Protein AF-A0A965QZA4-F1 (afdb_monomer)

Secondary structure (DSSP, 8-state):
--SEEE-----GGG-TT--PPPHHHHHHHH-B-HHHHTTS-TT-EEE--S---BTTTB-HHHHTSTTB-HHHHHHHHHHHHHHHHHHHTT---

Nearest PDB structures (foldseek):
  3r7l-assembly2_D  TM=9.308E-01  e=9.687E-07  Bacillus subtilis
  6pnz-assembly1_C  TM=9.334E-01  e=8.973E-06  Staphylococcus aureus subsp. aureus COL
  7nov-assembly1_A  TM=8.532E-01  e=1.868E-04  Mycobacterium tuberculosis H37Rv
  7nnf-assembly2_E  TM=8.212E-01  e=2.137E-04  Mycobacterium tuberculosis H37Rv
  2p2g-assembly2_E  TM=8.463E-01  e=5.496E-04  Mycobacterium tuberculosis H37Rv

Mean predicted aligned error: 4.1 Å

Sequence (93 aa):
GCDVIIMLRLQNERMNGALLPSSHEYFKSFGLTADKLALAKPDAIVMHPGPINRGVEIDSTVADGAQSVILPQVTFGIAVRMAVMGIVAGNEA

Solvent-accessible surface area (backbone atoms only — not comparable to full-atom values): 5502 Å² total; per-residue (Å²): 97,52,62,67,45,78,50,65,63,81,61,73,94,75,50,83,90,58,91,67,66,53,56,62,57,39,18,72,75,69,27,44,39,67,77,61,52,69,58,31,37,97,82,27,37,35,38,47,88,63,77,82,53,69,62,30,44,31,31,62,69,48,64,74,26,95,45,35,43,35,68,58,52,59,58,51,49,52,58,54,49,51,51,53,50,36,50,76,73,68,45,87,132

pLDDT: mean 93.68, std 7.87, range [60.75, 98.69]

Foldseek 3Di:
DAQEAEWEDDPPVPDPPDPDDDLQVQCVVAADDPVNCVPYPPQHAYEYQDDDDDSRRYDPCNCPDPRYCHVVVVVVVVVVVVVVVCVVVPHDD

Radius of gyration: 16.55 Å; Cα contacts (8 Å, |Δi|>4): 112; chains: 1; bounding box: 35×38×43 Å

Structure (mmCIF, N/CA/C/O backbone):
data_AF-A0A965QZA4-F1
#
_entry.id   AF-A0A965QZA4-F1
#
loop_
_atom_site.group_PDB
_atom_site.id
_atom_site.type_symbol
_atom_site.label_atom_id
_atom_site.label_alt_id
_atom_site.label_comp_id
_atom_site.label_asym_id
_atom_site.label_entity_id
_atom_site.label_seq_id
_atom_site.pdbx_PDB_ins_code
_atom_site.Cartn_x
_atom_site.Cartn_y
_atom_site.Cartn_z
_atom_site.occupancy
_atom_site.B_iso_or_equiv
_atom_site.auth_seq_id
_atom_site.auth_comp_id
_atom_site.auth_asym_id
_atom_site.auth_atom_id
_atom_site.pdbx_PDB_model_num
ATOM 1 N N . GLY A 1 1 ? -17.261 -4.976 -0.982 1.00 90.38 1 GLY A N 1
ATOM 2 C CA . GLY A 1 1 ? -16.065 -4.182 -0.649 1.00 90.38 1 GLY A CA 1
ATOM 3 C C . GLY A 1 1 ? -15.185 -4.015 -1.873 1.00 90.38 1 GLY A C 1
ATOM 4 O O . GLY A 1 1 ? -15.525 -4.551 -2.924 1.00 90.38 1 GLY A O 1
ATOM 5 N N . CYS A 1 2 ? -14.085 -3.279 -1.736 1.00 97.38 2 CYS A N 1
ATOM 6 C CA . CYS A 1 2 ? -13.032 -3.174 -2.749 1.00 97.38 2 CYS A CA 1
ATOM 7 C C . CYS A 1 2 ? -12.201 -4.466 -2.855 1.00 97.38 2 CYS A C 1
ATOM 9 O O . CYS A 1 2 ? -12.188 -5.272 -1.926 1.00 97.38 2 CYS A O 1
ATOM 11 N N . ASP A 1 3 ? -11.518 -4.626 -3.990 1.00 98.62 3 ASP A N 1
ATOM 12 C CA . ASP A 1 3 ? -10.582 -5.724 -4.283 1.00 98.62 3 ASP A CA 1
ATOM 13 C C . ASP A 1 3 ? -9.128 -5.365 -3.937 1.00 98.62 3 ASP A C 1
ATOM 15 O O . ASP A 1 3 ? -8.319 -6.219 -3.592 1.00 98.62 3 ASP A O 1
ATOM 19 N N . VAL A 1 4 ? -8.780 -4.081 -4.033 1.00 98.50 4 VAL A N 1
ATOM 20 C CA . VAL A 1 4 ? -7.427 -3.581 -3.780 1.00 98.50 4 VAL A CA 1
ATOM 21 C C . VAL A 1 4 ? -7.525 -2.295 -2.977 1.00 98.50 4 VAL A C 1
ATOM 23 O O . VAL A 1 4 ? -8.301 -1.400 -3.319 1.00 98.50 4 VAL A O 1
ATOM 26 N N . ILE A 1 5 ? -6.717 -2.190 -1.927 1.00 98.50 5 ILE A N 1
ATOM 27 C CA . ILE A 1 5 ? -6.527 -0.960 -1.162 1.00 98.50 5 ILE A CA 1
ATOM 28 C C . ILE A 1 5 ? -5.085 -0.513 -1.352 1.00 98.50 5 ILE A C 1
ATOM 30 O O . ILE A 1 5 ? -4.160 -1.193 -0.915 1.00 98.50 5 ILE A O 1
ATOM 34 N N . ILE A 1 6 ? -4.890 0.641 -1.989 1.00 98.38 6 ILE A N 1
ATOM 35 C CA . ILE A 1 6 ? -3.570 1.254 -2.140 1.00 98.38 6 ILE A CA 1
ATOM 36 C C . ILE A 1 6 ? -3.470 2.409 -1.151 1.00 98.38 6 ILE A C 1
ATOM 38 O O . ILE A 1 6 ? -4.078 3.461 -1.345 1.00 98.38 6 ILE A O 1
ATOM 42 N N . MET A 1 7 ? -2.696 2.207 -0.092 1.00 98.00 7 MET A N 1
ATOM 43 C CA . MET A 1 7 ? -2.388 3.245 0.882 1.00 98.00 7 MET A CA 1
ATOM 44 C C . MET A 1 7 ? -1.213 4.091 0.389 1.00 98.00 7 MET A C 1
ATOM 46 O O . MET A 1 7 ? -0.327 3.595 -0.310 1.00 98.00 7 MET A O 1
ATOM 50 N N . LEU A 1 8 ? -1.201 5.373 0.753 1.00 97.00 8 LEU A N 1
ATOM 51 C CA . LEU A 1 8 ? -0.156 6.319 0.364 1.00 97.00 8 LEU A CA 1
ATOM 52 C C . LEU A 1 8 ? 0.471 6.965 1.594 1.00 97.00 8 LEU A C 1
ATOM 54 O O . LEU A 1 8 ? -0.207 7.229 2.587 1.00 97.00 8 LEU A O 1
ATOM 58 N N . ARG A 1 9 ? 1.761 7.286 1.472 1.00 95.88 9 ARG A N 1
ATOM 59 C CA . ARG A 1 9 ? 2.512 7.978 2.514 1.00 95.88 9 ARG A CA 1
ATOM 60 C C . ARG A 1 9 ? 2.017 9.410 2.657 1.00 95.88 9 ARG A C 1
ATOM 62 O O . ARG A 1 9 ? 2.049 10.166 1.682 1.00 95.88 9 ARG A O 1
ATOM 69 N N . LEU A 1 10 ? 1.678 9.816 3.877 1.00 92.25 10 LEU A N 1
ATOM 70 C CA . LEU A 1 10 ? 1.490 11.231 4.181 1.00 92.25 10 LEU A CA 1
ATOM 71 C C . LEU A 1 10 ? 2.854 11.946 4.170 1.00 92.25 10 LEU A C 1
ATOM 73 O O . LEU A 1 10 ? 3.741 11.636 4.967 1.00 92.25 10 LEU A O 1
ATOM 77 N N . GLN A 1 11 ? 3.037 12.881 3.234 1.00 91.25 11 GLN A N 1
ATOM 78 C CA . GLN A 1 11 ? 4.289 13.621 3.027 1.00 91.25 11 GLN A CA 1
ATOM 79 C C . GLN A 1 11 ? 4.220 15.004 3.684 1.00 91.25 11 GLN A C 1
ATOM 81 O O . GLN A 1 11 ? 4.104 16.020 2.996 1.00 91.25 11 GLN A O 1
ATOM 86 N N . ASN A 1 12 ? 4.292 15.042 5.019 1.00 86.00 12 ASN A N 1
ATOM 87 C CA . ASN A 1 12 ? 4.250 16.284 5.808 1.00 86.00 12 ASN A CA 1
ATOM 88 C C . ASN A 1 12 ? 5.269 17.321 5.314 1.00 86.00 12 ASN A C 1
ATOM 90 O O . ASN A 1 12 ? 4.980 18.513 5.266 1.00 86.00 12 ASN A O 1
ATOM 94 N N . GLU A 1 13 ? 6.436 16.855 4.871 1.00 88.00 13 GLU A N 1
ATOM 95 C CA . GLU A 1 13 ? 7.524 17.677 4.345 1.00 88.00 13 GLU A CA 1
ATOM 96 C C . GLU A 1 13 ? 7.176 18.447 3.057 1.00 88.00 13 GLU A C 1
ATOM 98 O O . GLU A 1 13 ? 7.939 19.318 2.644 1.00 88.00 13 GLU A O 1
ATOM 103 N N . ARG A 1 14 ? 6.047 18.143 2.402 1.00 87.50 14 ARG A N 1
ATOM 104 C CA . ARG A 1 14 ? 5.606 18.801 1.158 1.00 87.50 14 ARG A CA 1
ATOM 105 C C . ARG A 1 14 ? 4.360 19.668 1.320 1.00 87.50 14 ARG A C 1
ATOM 107 O O . ARG A 1 14 ? 3.923 20.278 0.349 1.00 87.50 14 ARG A O 1
A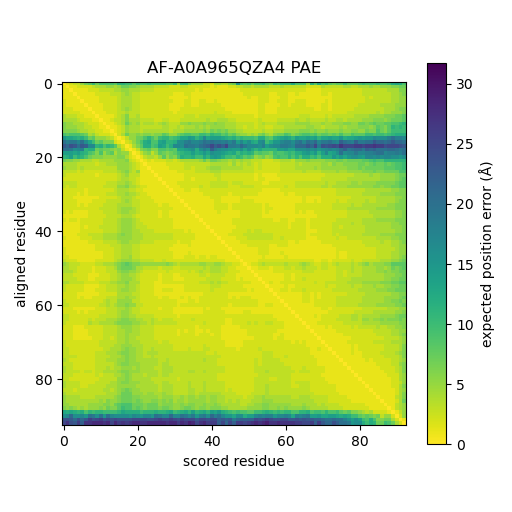TOM 114 N N . MET A 1 15 ? 3.778 19.729 2.514 1.00 82.56 15 MET A N 1
ATOM 115 C CA . MET A 1 15 ? 2.452 20.314 2.738 1.00 82.56 15 MET A CA 1
ATOM 116 C C . MET A 1 15 ? 2.521 21.660 3.471 1.00 82.56 15 MET A C 1
ATOM 118 O O . MET A 1 15 ? 1.900 21.859 4.512 1.00 82.56 15 MET A O 1
ATOM 122 N N . ASN A 1 16 ? 3.269 22.611 2.906 1.00 75.38 16 ASN A N 1
ATOM 123 C CA . ASN A 1 16 ? 3.354 23.968 3.451 1.00 75.38 16 ASN A CA 1
ATOM 124 C C . ASN A 1 16 ? 2.002 24.696 3.357 1.00 75.38 16 ASN A C 1
ATOM 126 O O . ASN A 1 16 ? 1.415 24.792 2.282 1.00 75.38 16 ASN A O 1
ATOM 130 N N . GLY A 1 17 ? 1.532 25.245 4.481 1.00 68.94 17 GLY A N 1
ATOM 131 C CA . GLY A 1 17 ? 0.308 26.054 4.548 1.00 68.94 17 GLY A CA 1
ATOM 132 C C . GLY A 1 17 ? -1.001 25.264 4.658 1.00 68.94 17 GLY A C 1
ATOM 133 O O . GLY A 1 17 ? -2.062 25.874 4.771 1.00 68.94 17 GLY A O 1
ATOM 134 N N . ALA A 1 18 ? -0.956 23.929 4.671 1.00 67.19 18 ALA A N 1
ATOM 135 C CA . ALA A 1 18 ? -2.118 23.119 5.012 1.00 67.19 18 ALA A CA 1
ATOM 136 C C . ALA A 1 18 ? -2.266 23.045 6.541 1.00 67.19 18 ALA A C 1
ATOM 138 O O . ALA A 1 18 ? -1.310 22.708 7.240 1.00 67.19 18 ALA A O 1
ATOM 139 N N . LEU A 1 19 ? -3.468 23.317 7.063 1.00 70.38 19 LEU A N 1
ATOM 140 C CA . LEU A 1 19 ? -3.867 22.926 8.422 1.00 70.38 19 LEU A CA 1
ATOM 141 C C . LEU A 1 19 ? -3.998 21.400 8.452 1.00 70.38 19 LEU A C 1
ATOM 143 O O . LEU A 1 19 ? -5.096 20.848 8.397 1.00 70.38 19 LEU A O 1
ATOM 147 N N . LEU A 1 20 ? -2.857 20.716 8.429 1.00 73.12 20 LEU A N 1
ATOM 148 C CA . LEU A 1 20 ? -2.828 19.274 8.539 1.00 73.12 20 LEU A CA 1
ATOM 149 C C . LEU A 1 20 ? -3.262 18.878 9.952 1.00 73.12 20 LEU A C 1
ATOM 151 O O . LEU A 1 20 ? -2.704 19.407 10.919 1.00 73.12 20 LEU A O 1
ATOM 155 N N . PRO A 1 21 ? -4.223 17.945 10.088 1.00 78.62 21 PRO A N 1
ATOM 156 C CA . PRO A 1 21 ? -4.469 17.310 11.370 1.00 78.62 21 PRO A CA 1
ATOM 157 C C . PRO A 1 21 ? -3.179 16.649 11.864 1.00 78.62 21 PRO A C 1
ATOM 159 O O . PRO A 1 21 ? -2.309 16.268 11.072 1.00 78.62 21 PRO A O 1
ATOM 162 N N . SER A 1 22 ? -3.057 16.488 13.179 1.00 87.62 22 SER A N 1
ATOM 163 C CA . SER A 1 22 ? -1.946 15.719 13.746 1.00 87.62 22 SER A CA 1
ATOM 164 C C . SER A 1 22 ? -1.913 14.306 13.149 1.00 87.62 22 SER A C 1
ATOM 166 O O . SER A 1 22 ? -2.946 13.767 12.746 1.00 87.62 22 SER A O 1
ATOM 168 N N . SER A 1 23 ? -0.747 13.652 13.140 1.00 89.19 23 SER A N 1
ATOM 169 C CA . SER A 1 23 ? -0.632 12.274 12.634 1.00 89.19 23 SER A CA 1
ATOM 170 C C . SER A 1 23 ? -1.648 11.321 13.278 1.00 89.19 23 SER A C 1
ATOM 172 O O . SER A 1 23 ? -2.164 10.427 12.616 1.00 89.19 23 SER A O 1
ATOM 174 N N . HIS A 1 24 ? -1.981 11.545 14.553 1.00 90.38 24 HIS A N 1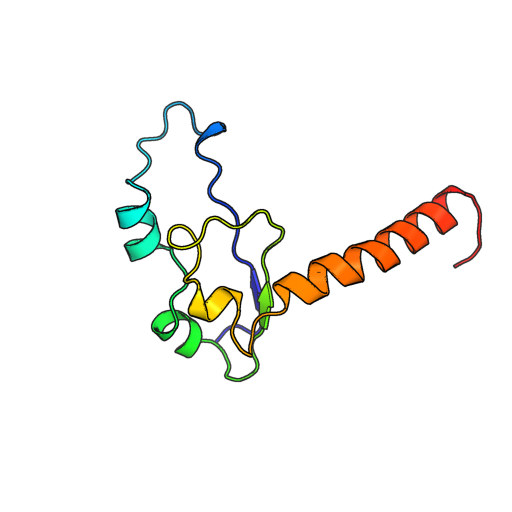
ATOM 175 C CA . HIS A 1 24 ? -2.975 10.760 15.278 1.00 90.38 24 HIS A CA 1
ATOM 176 C C . HIS A 1 24 ? -4.410 11.013 14.786 1.00 90.38 24 HIS A C 1
ATOM 178 O O . HIS A 1 24 ? -5.168 10.070 14.559 1.00 90.38 24 HIS A O 1
ATOM 184 N N . GLU A 1 25 ? -4.791 12.275 14.584 1.00 92.06 25 GLU A N 1
ATOM 185 C CA . GLU A 1 25 ? -6.100 12.639 14.026 1.00 92.06 25 GLU A CA 1
ATOM 186 C C . GLU A 1 25 ? -6.258 12.151 12.583 1.00 92.06 25 GLU A C 1
ATOM 188 O O . GLU A 1 25 ? -7.329 11.654 12.208 1.00 92.06 25 GLU A O 1
ATOM 193 N N . TYR A 1 26 ? -5.183 12.238 11.794 1.00 93.44 26 TYR A N 1
ATOM 194 C CA . TYR A 1 26 ? -5.135 11.675 10.453 1.00 93.44 26 TYR A CA 1
ATOM 195 C C . TYR A 1 26 ? -5.333 10.158 10.496 1.00 93.44 26 TYR A C 1
ATOM 197 O O . TYR A 1 26 ? -6.214 9.652 9.806 1.00 93.44 26 TYR A O 1
ATOM 205 N N . PHE A 1 27 ? -4.605 9.433 11.350 1.00 95.19 27 PHE A N 1
ATOM 206 C CA . PHE A 1 27 ? -4.746 7.979 11.473 1.00 95.19 27 PHE A CA 1
ATOM 207 C C . PHE A 1 27 ? -6.157 7.564 11.897 1.00 95.19 27 PHE A C 1
ATOM 209 O O . PHE A 1 27 ? -6.759 6.678 11.288 1.00 95.19 27 PHE A O 1
ATOM 216 N N . LYS A 1 28 ? -6.740 8.252 12.884 1.00 94.62 28 LYS A N 1
ATOM 217 C CA . LYS A 1 28 ? -8.120 7.999 13.319 1.00 94.62 28 LYS A CA 1
ATOM 218 C C . LYS A 1 28 ? -9.105 8.133 12.153 1.00 94.62 28 LYS A C 1
ATOM 220 O O . LYS A 1 28 ? -9.948 7.258 11.936 1.00 94.62 28 LYS A O 1
ATOM 225 N N . SER A 1 29 ? -8.971 9.205 11.379 1.00 94.38 29 SER A N 1
ATOM 226 C CA . SER A 1 29 ? -9.910 9.535 10.304 1.00 94.38 29 SER A CA 1
ATOM 227 C C . SER A 1 29 ? -9.679 8.679 9.053 1.00 94.38 29 SER A C 1
ATOM 229 O O . SER A 1 29 ? -10.607 8.064 8.531 1.00 94.38 29 SER A O 1
ATOM 231 N N . PHE A 1 30 ? -8.428 8.546 8.618 1.00 95.44 30 PHE A N 1
ATOM 232 C CA . PHE A 1 30 ? -8.050 8.034 7.296 1.00 95.44 30 PHE A CA 1
ATOM 233 C C . PHE A 1 30 ? -7.114 6.826 7.327 1.00 95.44 30 PHE A C 1
ATOM 235 O O . PHE A 1 30 ? -7.005 6.129 6.324 1.00 95.44 30 PHE A O 1
ATOM 242 N N . GLY A 1 31 ? -6.480 6.539 8.463 1.00 97.38 31 GLY A N 1
ATOM 243 C CA . GLY A 1 31 ? -5.597 5.387 8.603 1.00 97.38 31 GLY A CA 1
ATOM 244 C C . GLY A 1 31 ? -6.332 4.068 8.367 1.00 97.38 31 GLY A C 1
ATOM 245 O O . GLY A 1 31 ? -7.486 3.914 8.785 1.00 97.38 31 GLY A O 1
ATOM 246 N N . LEU A 1 32 ? -5.674 3.123 7.697 1.00 98.38 32 LEU A N 1
ATOM 247 C CA . LEU A 1 32 ? -6.197 1.779 7.463 1.00 98.38 32 LEU A CA 1
ATOM 248 C C . LEU A 1 32 ? -5.946 0.893 8.689 1.00 98.38 32 LEU A C 1
ATOM 250 O O . LEU A 1 32 ? -4.808 0.522 8.978 1.00 98.38 32 LEU A O 1
ATOM 254 N N . THR A 1 33 ? -7.025 0.555 9.392 1.00 98.19 33 THR A N 1
ATOM 255 C CA . THR A 1 33 ? -7.046 -0.357 10.544 1.00 98.19 33 THR A CA 1
ATOM 256 C C . THR A 1 33 ? -7.600 -1.725 10.143 1.00 98.19 33 THR A C 1
ATOM 258 O O . THR A 1 33 ? -8.219 -1.855 9.085 1.00 98.19 33 THR A O 1
ATOM 261 N N . ALA A 1 34 ? -7.429 -2.740 10.997 1.00 97.62 34 ALA A N 1
ATOM 262 C CA . ALA A 1 34 ? -8.004 -4.069 10.770 1.00 97.62 34 ALA A CA 1
ATOM 263 C C . ALA A 1 34 ? -9.538 -4.020 10.620 1.00 97.62 34 ALA A C 1
ATOM 265 O O . ALA A 1 34 ? -10.086 -4.633 9.708 1.00 97.62 34 ALA A O 1
ATOM 266 N N . ASP A 1 35 ? -10.219 -3.211 11.438 1.00 97.69 35 ASP A N 1
ATOM 267 C CA . ASP A 1 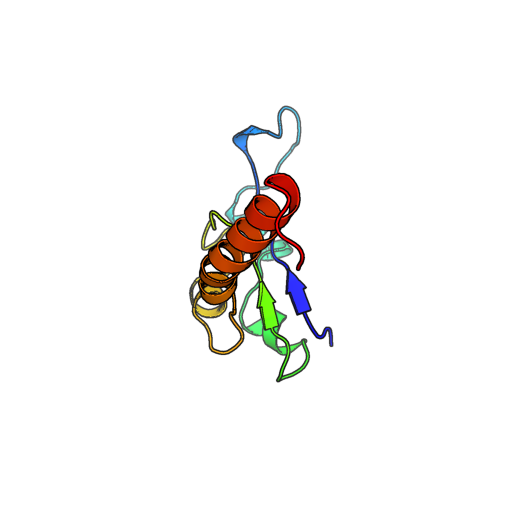35 ? -11.675 -3.031 11.360 1.00 97.69 35 ASP A CA 1
ATOM 268 C C . ASP A 1 35 ? -12.115 -2.429 10.020 1.00 97.69 35 ASP A C 1
ATOM 270 O O . ASP A 1 35 ? -13.107 -2.856 9.434 1.00 97.69 35 ASP A O 1
ATOM 274 N N . LYS A 1 36 ? -11.360 -1.449 9.500 1.00 97.69 36 LYS A N 1
ATOM 275 C CA . LYS A 1 36 ? -11.625 -0.860 8.179 1.00 97.69 36 LYS A CA 1
ATOM 276 C C . LYS A 1 36 ? -11.325 -1.858 7.058 1.00 97.69 36 LYS A C 1
ATOM 278 O O . LYS A 1 36 ? -12.085 -1.923 6.095 1.00 97.69 36 LYS A O 1
ATOM 283 N N . LEU A 1 37 ? -10.257 -2.650 7.187 1.00 98.19 37 LEU A N 1
ATOM 284 C CA . LEU A 1 37 ? -9.919 -3.709 6.233 1.00 98.19 37 LEU A CA 1
ATOM 285 C C . LEU A 1 37 ? -11.007 -4.791 6.174 1.00 98.19 37 LEU A C 1
ATOM 287 O O . LEU A 1 37 ? -11.320 -5.263 5.087 1.00 98.19 37 LEU A O 1
ATOM 291 N N . ALA A 1 38 ? -11.647 -5.123 7.298 1.00 97.38 38 ALA A N 1
ATOM 292 C CA . ALA A 1 38 ? -12.730 -6.108 7.349 1.00 97.38 38 ALA A CA 1
ATOM 293 C C . ALA A 1 38 ? -13.975 -5.718 6.519 1.00 97.38 38 ALA A C 1
ATOM 295 O O . ALA A 1 38 ? -14.813 -6.570 6.232 1.00 97.38 38 ALA A O 1
ATOM 296 N N . LEU A 1 39 ? -14.100 -4.448 6.109 1.00 97.88 39 LEU A N 1
ATOM 297 C CA . LEU A 1 39 ? -15.153 -3.974 5.199 1.00 97.88 39 LEU A CA 1
ATOM 298 C C . LEU A 1 39 ? -14.820 -4.217 3.712 1.00 97.88 39 LEU A C 1
ATOM 300 O O . LEU A 1 39 ? -15.694 -4.105 2.839 1.00 97.88 39 LEU A O 1
ATOM 304 N N . ALA A 1 40 ? -13.557 -4.513 3.399 1.00 98.31 40 ALA A N 1
ATOM 305 C CA . ALA A 1 40 ? -13.128 -4.919 2.069 1.00 98.31 40 ALA A CA 1
ATOM 306 C C . ALA A 1 40 ? -13.599 -6.347 1.756 1.00 98.31 40 ALA A C 1
ATOM 308 O O . ALA A 1 40 ? -14.246 -7.011 2.567 1.00 98.31 40 ALA A O 1
ATOM 309 N N . LYS A 1 41 ? -13.326 -6.828 0.542 1.00 98.56 41 LYS A N 1
ATOM 310 C CA . LYS A 1 41 ? -13.534 -8.252 0.261 1.00 98.56 41 LYS A CA 1
ATOM 311 C C . LYS A 1 41 ? -12.548 -9.100 1.093 1.00 98.56 41 LYS A C 1
ATOM 313 O O . LYS A 1 41 ? -11.437 -8.631 1.347 1.00 98.56 41 LYS A O 1
ATOM 318 N N . PRO A 1 42 ? -12.911 -10.333 1.501 1.00 96.69 42 PRO A N 1
ATOM 319 C CA . PRO A 1 42 ? -12.024 -11.201 2.287 1.00 96.69 42 PRO A CA 1
ATOM 320 C C . PRO A 1 42 ? -10.689 -11.524 1.602 1.00 96.69 42 PRO A C 1
ATOM 322 O O . PRO A 1 42 ? -9.701 -11.797 2.275 1.00 96.69 42 PRO A O 1
ATOM 325 N N . ASP A 1 43 ? -10.666 -11.491 0.271 1.00 97.62 43 ASP A N 1
ATOM 326 C CA . ASP A 1 43 ? -9.507 -11.730 -0.589 1.00 97.62 43 ASP A CA 1
ATOM 327 C C . ASP A 1 43 ? -8.879 -10.436 -1.131 1.00 97.62 43 ASP A C 1
ATOM 329 O O . ASP A 1 43 ? -8.000 -10.489 -1.990 1.00 97.62 43 ASP A O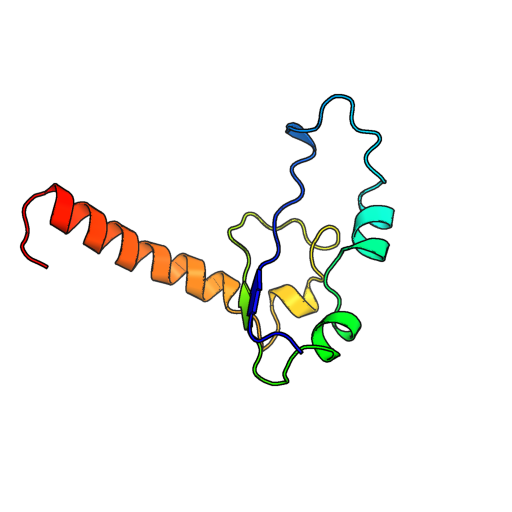 1
ATOM 333 N N . ALA A 1 44 ? -9.305 -9.269 -0.634 1.00 98.56 44 ALA A N 1
ATOM 334 C CA . ALA A 1 44 ? -8.716 -8.006 -1.048 1.00 98.56 44 ALA A CA 1
ATOM 335 C C . ALA A 1 44 ? -7.228 -7.952 -0.685 1.00 98.56 44 ALA A C 1
ATOM 337 O O . ALA A 1 44 ? -6.818 -8.498 0.339 1.00 98.56 44 ALA A O 1
ATOM 338 N N . ILE A 1 45 ? -6.425 -7.246 -1.477 1.00 98.69 45 ILE A N 1
ATOM 339 C CA . ILE A 1 45 ? -5.002 -7.043 -1.179 1.00 98.69 45 ILE A CA 1
ATOM 340 C C . ILE A 1 45 ? -4.718 -5.605 -0.748 1.00 98.69 45 ILE A C 1
ATOM 342 O O . ILE A 1 45 ? -5.343 -4.650 -1.219 1.00 98.69 45 ILE A O 1
ATOM 346 N N . VAL A 1 46 ? -3.732 -5.450 0.132 1.00 98.69 46 VAL A N 1
ATOM 347 C CA . VAL A 1 46 ? -3.238 -4.161 0.616 1.00 98.69 46 VAL A CA 1
ATOM 348 C C . VAL A 1 46 ? -1.887 -3.866 -0.018 1.00 98.69 46 VAL A C 1
ATOM 350 O O . VAL A 1 46 ? -0.946 -4.656 0.066 1.00 98.69 46 VAL A O 1
ATOM 353 N N . MET A 1 47 ? -1.797 -2.697 -0.641 1.00 98.69 47 MET A N 1
ATOM 354 C CA . MET A 1 47 ? -0.626 -2.196 -1.344 1.00 98.69 47 MET A CA 1
ATOM 355 C C . MET A 1 47 ? -0.176 -0.857 -0.759 1.00 98.69 47 MET A C 1
ATOM 357 O O . MET A 1 47 ? -0.990 -0.071 -0.275 1.00 98.69 47 MET A O 1
ATOM 361 N N . HIS A 1 48 ? 1.120 -0.566 -0.850 1.00 98.44 48 HIS A N 1
ATOM 362 C CA . HIS A 1 48 ? 1.690 0.727 -0.479 1.00 98.44 48 HIS A CA 1
ATOM 363 C C . HIS A 1 48 ? 3.037 0.928 -1.199 1.00 98.44 48 HIS A C 1
ATOM 365 O O . HIS A 1 48 ? 3.888 0.042 -1.141 1.00 98.44 48 HIS A O 1
ATOM 371 N N . PRO A 1 49 ? 3.291 2.074 -1.860 1.00 97.06 49 PRO A N 1
ATOM 372 C CA . PRO A 1 49 ? 4.511 2.277 -2.654 1.00 97.06 49 PRO A CA 1
ATOM 373 C C . PRO A 1 49 ? 5.783 2.469 -1.808 1.00 97.06 49 PRO A C 1
ATOM 375 O O . PRO A 1 49 ? 6.893 2.263 -2.289 1.00 97.06 49 PRO A O 1
ATOM 378 N N . GLY A 1 50 ? 5.622 2.853 -0.544 1.00 94.25 50 GLY A N 1
ATOM 379 C CA . GLY A 1 50 ? 6.710 3.073 0.407 1.00 94.25 50 GLY A CA 1
ATOM 380 C C . GLY A 1 50 ? 7.386 4.448 0.255 1.00 94.25 50 GLY A C 1
ATOM 381 O O . GLY A 1 50 ? 7.164 5.143 -0.738 1.00 94.25 50 GLY A O 1
ATOM 382 N N . PRO A 1 51 ? 8.206 4.869 1.239 1.00 95.25 51 PRO A N 1
ATOM 383 C CA . PRO A 1 51 ? 8.329 4.275 2.576 1.00 95.25 51 PRO A CA 1
ATOM 384 C C . PRO A 1 51 ? 7.030 4.451 3.384 1.00 95.25 51 PRO A C 1
ATOM 386 O O . PRO A 1 51 ? 6.238 5.333 3.077 1.00 95.25 51 PRO A O 1
ATOM 389 N N . ILE A 1 52 ? 6.784 3.582 4.365 1.00 95.69 52 ILE A N 1
ATOM 390 C CA . ILE A 1 52 ? 5.535 3.566 5.148 1.00 95.69 52 ILE A CA 1
ATOM 391 C C . ILE A 1 52 ? 5.744 4.304 6.475 1.00 95.69 52 ILE A C 1
ATOM 393 O O . ILE A 1 52 ? 6.695 3.995 7.195 1.00 95.69 52 ILE A O 1
ATOM 397 N N . ASN A 1 53 ? 4.823 5.188 6.851 1.00 95.62 53 ASN A N 1
ATOM 398 C CA . ASN A 1 53 ? 4.664 5.686 8.213 1.00 95.62 53 ASN A CA 1
ATOM 399 C C . ASN A 1 53 ? 3.592 4.852 8.947 1.00 95.62 53 ASN A C 1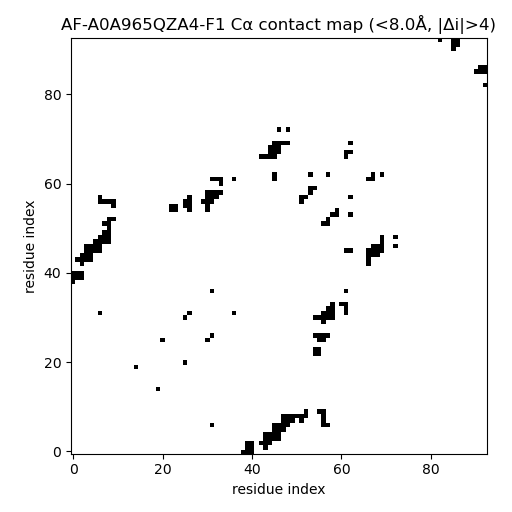
ATOM 401 O O . ASN A 1 53 ? 2.377 5.042 8.806 1.00 95.62 53 ASN A O 1
ATOM 405 N N . ARG A 1 54 ? 4.053 3.903 9.763 1.00 95.62 54 ARG A N 1
ATOM 406 C CA . ARG A 1 54 ? 3.176 3.083 10.611 1.00 95.62 54 ARG A CA 1
ATOM 407 C C . ARG A 1 54 ? 2.496 3.949 11.670 1.00 95.62 54 ARG A C 1
ATOM 409 O O . ARG A 1 54 ? 3.132 4.820 12.259 1.00 95.62 54 ARG A O 1
ATOM 416 N N . GLY A 1 55 ? 1.209 3.704 11.902 1.00 94.75 55 GLY A N 1
ATOM 417 C CA . GLY A 1 55 ? 0.397 4.488 12.838 1.00 94.75 55 GLY A CA 1
ATOM 418 C C . GLY A 1 55 ? 0.011 5.883 12.331 1.00 94.75 55 GLY A C 1
ATOM 419 O O . GLY A 1 55 ? -0.495 6.680 13.117 1.00 94.75 55 GLY A O 1
ATOM 420 N N . VAL A 1 56 ? 0.240 6.184 11.045 1.00 95.56 56 VAL A N 1
ATOM 421 C CA . VAL A 1 56 ? -0.228 7.420 10.389 1.00 95.56 56 VAL A CA 1
ATOM 422 C C . VAL A 1 56 ? -1.180 7.080 9.249 1.00 95.56 56 VAL A C 1
ATOM 424 O O . VAL A 1 56 ? -2.368 7.369 9.339 1.00 95.56 56 VAL A O 1
ATOM 427 N N . GLU A 1 57 ? -0.702 6.404 8.207 1.00 96.75 57 GLU A N 1
ATOM 428 C CA . GLU A 1 57 ? -1.566 5.937 7.116 1.00 96.75 57 GLU A CA 1
ATOM 429 C C . GLU A 1 57 ? -2.064 4.499 7.306 1.00 96.75 57 GLU A C 1
ATOM 431 O O . GLU A 1 57 ? -3.134 4.155 6.816 1.00 96.75 57 GLU A O 1
ATOM 436 N N . ILE A 1 58 ? -1.337 3.640 8.019 1.00 98.25 58 ILE A N 1
ATOM 437 C CA . ILE A 1 58 ? -1.658 2.209 8.111 1.00 98.25 58 ILE A CA 1
ATOM 438 C C . ILE A 1 58 ? -1.246 1.630 9.464 1.00 98.25 58 ILE A C 1
ATOM 440 O O . ILE A 1 58 ? -0.209 1.999 10.027 1.00 98.25 58 ILE A O 1
ATOM 444 N N . ASP A 1 59 ? -2.072 0.730 9.992 1.00 98.00 59 ASP A N 1
ATOM 445 C CA . ASP A 1 59 ? -1.746 -0.054 11.179 1.00 98.00 59 ASP A CA 1
ATOM 446 C C . ASP A 1 59 ? -0.618 -1.045 10.866 1.00 98.00 59 ASP A C 1
ATOM 448 O O . ASP A 1 59 ? -0.586 -1.661 9.798 1.00 98.00 59 ASP A O 1
ATOM 452 N N . SER A 1 60 ? 0.302 -1.237 11.810 1.00 97.44 60 SER A N 1
ATOM 453 C CA . SER A 1 60 ? 1.396 -2.197 11.657 1.00 97.44 60 SER A CA 1
ATOM 454 C C . SER A 1 60 ? 0.906 -3.615 11.365 1.00 97.44 60 SER A C 1
ATOM 456 O O . SER A 1 60 ? 1.501 -4.310 10.545 1.00 97.44 60 SER A O 1
ATOM 458 N N . THR A 1 61 ? -0.189 -4.026 12.002 1.00 97.38 61 THR A N 1
ATOM 459 C CA . THR A 1 61 ? -0.776 -5.365 11.836 1.00 97.38 61 THR A CA 1
ATOM 460 C C . THR A 1 61 ? -1.376 -5.573 10.449 1.00 97.38 61 THR A C 1
ATOM 462 O O . THR A 1 61 ? -1.371 -6.691 9.942 1.00 97.38 61 THR A O 1
ATOM 465 N N . VAL A 1 62 ? -1.849 -4.502 9.808 1.00 98.00 62 VAL A N 1
ATOM 466 C CA . VAL A 1 62 ? -2.354 -4.548 8.432 1.00 98.00 62 VAL A CA 1
ATOM 467 C C . VAL A 1 62 ? -1.200 -4.514 7.434 1.00 98.00 62 VAL A C 1
ATOM 469 O O . VAL A 1 62 ? -1.209 -5.274 6.468 1.00 98.00 62 VAL A O 1
ATOM 472 N N . ALA A 1 63 ? -0.182 -3.683 7.680 1.00 97.81 63 ALA A N 1
ATOM 473 C CA . ALA A 1 63 ? 0.992 -3.578 6.814 1.00 97.81 63 ALA A CA 1
ATOM 474 C C . ALA A 1 63 ? 1.759 -4.906 6.680 1.00 97.81 63 ALA A C 1
ATOM 476 O O . ALA A 1 63 ? 2.275 -5.192 5.600 1.00 97.81 63 ALA A O 1
ATOM 477 N N . ASP A 1 64 ? 1.786 -5.724 7.736 1.00 96.56 64 ASP A N 1
ATOM 478 C CA . ASP A 1 64 ? 2.427 -7.049 7.751 1.00 96.56 64 ASP A CA 1
ATOM 479 C C . ASP A 1 64 ? 1.409 -8.209 7.741 1.00 96.56 64 ASP A C 1
ATOM 481 O O . ASP A 1 64 ? 1.765 -9.364 7.975 1.00 96.56 64 ASP A O 1
ATOM 485 N N . GLY A 1 65 ? 0.129 -7.903 7.517 1.00 96.88 65 GLY A N 1
ATOM 486 C CA . GLY A 1 65 ? -0.966 -8.866 7.592 1.00 96.88 65 GLY A CA 1
ATOM 487 C C . GLY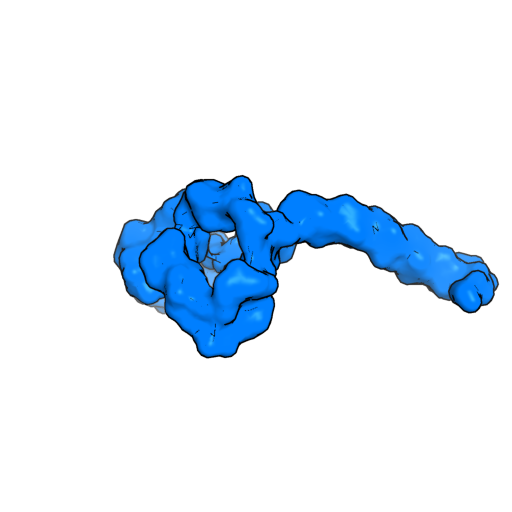 A 1 65 ? -1.060 -9.786 6.374 1.00 96.88 65 GLY A C 1
ATOM 488 O O . GLY A 1 65 ? -0.422 -9.570 5.347 1.00 96.88 65 GLY A O 1
ATOM 489 N N . ALA A 1 66 ? -1.932 -10.794 6.459 1.00 97.06 66 ALA A N 1
ATOM 490 C CA . ALA A 1 66 ? -2.094 -11.816 5.417 1.00 97.06 66 ALA A CA 1
ATOM 491 C C . ALA A 1 66 ? -2.531 -11.262 4.045 1.00 97.06 66 ALA A C 1
ATOM 493 O O . ALA A 1 66 ? -2.203 -11.843 3.016 1.00 97.06 66 ALA A O 1
ATOM 494 N N . GLN A 1 67 ? -3.256 -10.140 4.028 1.00 98.19 67 GLN A N 1
ATOM 495 C CA . GLN A 1 67 ? -3.697 -9.460 2.805 1.00 98.19 67 GLN A CA 1
ATOM 496 C C . GLN A 1 67 ? -2.641 -8.483 2.253 1.00 98.19 67 GLN A C 1
ATOM 498 O O . GLN A 1 67 ? -2.849 -7.880 1.202 1.00 98.19 67 GLN A O 1
ATOM 503 N N . SER A 1 68 ? -1.512 -8.289 2.942 1.00 98.31 68 SER A N 1
ATOM 504 C CA . SER A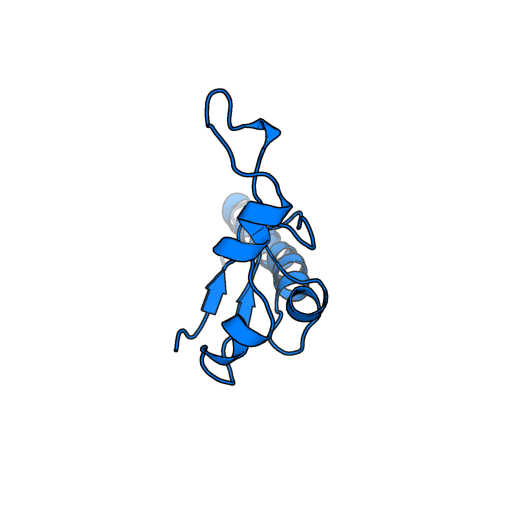 1 68 ? -0.471 -7.352 2.519 1.00 98.31 68 SER A CA 1
ATOM 505 C C . SER A 1 68 ? 0.396 -7.929 1.409 1.00 98.31 68 SER A C 1
ATOM 507 O O . SER A 1 68 ? 0.990 -8.999 1.541 1.00 98.31 68 SER A O 1
ATOM 509 N N . VAL A 1 69 ? 0.540 -7.160 0.332 1.00 98.38 69 VAL A N 1
ATOM 510 C CA . VAL A 1 69 ? 1.481 -7.450 -0.756 1.00 98.38 69 VAL A CA 1
ATOM 511 C C . VAL A 1 69 ? 2.581 -6.391 -0.862 1.00 98.38 69 VAL A C 1
ATOM 513 O O . VAL A 1 69 ? 3.275 -6.322 -1.874 1.00 98.38 69 VAL A O 1
ATOM 516 N N . ILE A 1 70 ? 2.793 -5.585 0.184 1.00 97.81 70 ILE A N 1
ATOM 517 C CA . ILE A 1 70 ? 3.722 -4.444 0.145 1.00 97.81 70 ILE A CA 1
ATOM 518 C C . ILE A 1 70 ? 5.175 -4.886 -0.093 1.00 97.81 70 ILE A C 1
ATOM 520 O O . ILE A 1 70 ? 5.860 -4.329 -0.949 1.00 97.81 70 ILE A O 1
ATOM 524 N N . LEU A 1 71 ? 5.656 -5.913 0.615 1.00 96.19 71 LEU A N 1
ATOM 525 C CA . LEU A 1 71 ? 6.996 -6.464 0.370 1.00 96.19 71 LEU A CA 1
ATOM 526 C C . LEU A 1 71 ? 7.101 -7.149 -1.007 1.00 96.19 71 LEU A C 1
ATOM 528 O O . LEU A 1 71 ? 8.049 -6.837 -1.732 1.00 96.19 71 LEU A O 1
ATOM 532 N N . PRO A 1 72 ? 6.130 -7.984 -1.436 1.00 97.38 72 PRO A N 1
ATOM 533 C CA . PRO A 1 72 ? 6.074 -8.463 -2.815 1.00 97.38 72 PRO A CA 1
ATOM 534 C C . PRO A 1 72 ? 6.171 -7.356 -3.877 1.00 97.38 72 PRO A C 1
ATOM 536 O O . PRO A 1 72 ? 6.910 -7.526 -4.845 1.00 97.38 72 PRO A O 1
ATOM 539 N N . GLN A 1 73 ? 5.518 -6.197 -3.696 1.00 97.19 73 GLN A N 1
ATOM 540 C CA . GLN A 1 73 ? 5.639 -5.062 -4.629 1.00 97.19 73 GLN A CA 1
ATOM 541 C C . GLN A 1 73 ? 7.094 -4.600 -4.804 1.00 97.19 73 GLN A C 1
ATOM 543 O O . GLN A 1 73 ? 7.511 -4.300 -5.925 1.00 97.19 73 GLN A O 1
ATOM 548 N N . VAL A 1 74 ? 7.878 -4.555 -3.721 1.00 95.38 74 VAL A N 1
ATOM 549 C CA . VAL A 1 74 ? 9.302 -4.183 -3.778 1.00 95.38 74 VAL A CA 1
ATOM 550 C C . VAL A 1 74 ? 10.077 -5.189 -4.628 1.00 95.38 74 VAL A C 1
ATOM 552 O O . VAL A 1 74 ? 10.821 -4.783 -5.527 1.00 95.38 74 VAL A O 1
ATOM 555 N N . THR A 1 75 ? 9.853 -6.485 -4.396 1.00 96.25 75 THR A N 1
ATOM 556 C CA . THR A 1 75 ? 10.471 -7.574 -5.164 1.00 96.25 75 THR A CA 1
ATOM 557 C C . THR A 1 75 ? 10.095 -7.499 -6.643 1.00 96.25 75 THR A C 1
ATOM 559 O O . THR A 1 75 ? 10.975 -7.536 -7.505 1.00 96.25 75 THR A O 1
ATOM 562 N N . PHE A 1 76 ? 8.812 -7.317 -6.962 1.00 97.50 76 PHE A N 1
ATOM 563 C CA . PHE A 1 76 ? 8.342 -7.204 -8.347 1.00 97.50 76 PHE A CA 1
ATOM 564 C C . PHE A 1 76 ? 8.892 -5.964 -9.051 1.00 97.50 76 PHE A C 1
ATOM 566 O O . PHE A 1 76 ? 9.151 -5.999 -10.255 1.00 97.50 76 PHE A O 1
ATOM 573 N N . GLY A 1 77 ? 9.178 -4.897 -8.304 1.00 96.88 77 GLY A N 1
ATOM 574 C CA . GLY A 1 77 ? 9.860 -3.726 -8.836 1.00 96.88 77 GLY A CA 1
ATOM 575 C C . GLY A 1 77 ? 11.234 -4.038 -9.445 1.00 96.88 77 GLY A C 1
ATOM 576 O O . GLY A 1 77 ? 11.676 -3.294 -10.318 1.00 96.88 77 GLY A O 1
ATOM 577 N N . ILE A 1 78 ? 11.932 -5.096 -9.020 1.00 97.06 78 ILE A N 1
ATOM 578 C CA . ILE A 1 78 ? 13.203 -5.510 -9.642 1.00 97.06 78 ILE A CA 1
ATOM 579 C C . ILE A 1 78 ? 12.937 -6.025 -11.058 1.00 97.06 78 ILE A C 1
ATOM 581 O O . ILE A 1 78 ? 13.511 -5.505 -12.012 1.00 97.06 78 ILE A O 1
ATOM 585 N N . ALA A 1 79 ? 12.014 -6.980 -11.198 1.00 97.25 79 ALA A N 1
ATOM 586 C CA . ALA A 1 79 ? 11.658 -7.571 -12.486 1.00 97.25 79 ALA A CA 1
ATOM 587 C C . ALA A 1 79 ? 11.138 -6.515 -13.473 1.00 97.25 79 ALA A C 1
ATOM 589 O O . ALA A 1 79 ? 11.596 -6.457 -14.613 1.00 97.25 79 ALA A O 1
ATOM 590 N N . VAL A 1 80 ? 10.256 -5.620 -13.014 1.00 97.56 80 VAL A N 1
ATOM 591 C CA . VAL A 1 80 ? 9.728 -4.524 -13.842 1.00 97.56 80 VAL A CA 1
ATOM 592 C C . VAL A 1 80 ? 10.853 -3.605 -14.320 1.00 97.56 80 VAL A C 1
ATOM 594 O O . VAL A 1 80 ? 10.912 -3.279 -15.502 1.00 97.56 80 VAL A O 1
ATOM 597 N N . ARG A 1 81 ? 11.782 -3.209 -13.440 1.00 97.75 81 ARG A N 1
ATOM 598 C CA . ARG A 1 81 ? 12.913 -2.351 -13.833 1.00 97.75 81 ARG A CA 1
ATOM 599 C C . ARG A 1 81 ? 13.851 -3.051 -14.809 1.00 97.75 81 ARG A C 1
ATOM 601 O O . ARG A 1 81 ? 14.295 -2.412 -15.755 1.00 97.75 81 ARG A O 1
ATOM 608 N N . MET A 1 82 ? 14.137 -4.336 -14.607 1.00 97.44 82 MET A N 1
ATOM 609 C CA . MET A 1 82 ? 14.945 -5.123 -15.544 1.00 97.44 82 MET A CA 1
ATOM 610 C C . MET A 1 82 ? 14.296 -5.181 -16.928 1.00 97.44 82 MET A C 1
ATOM 612 O O . MET A 1 82 ? 14.981 -4.931 -17.916 1.00 97.44 82 MET A O 1
ATOM 616 N N . ALA A 1 83 ? 12.986 -5.432 -16.997 1.00 97.00 83 ALA A N 1
ATOM 617 C CA . ALA A 1 83 ? 12.245 -5.444 -18.256 1.00 97.00 83 ALA A CA 1
ATOM 618 C C . ALA A 1 83 ? 12.291 -4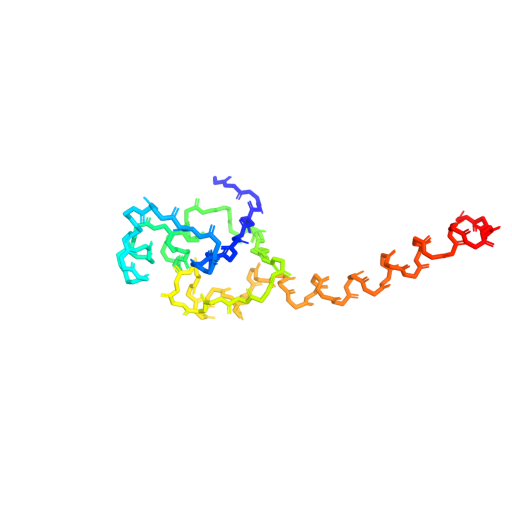.076 -18.955 1.00 97.00 83 ALA A C 1
ATOM 620 O O . ALA A 1 83 ? 12.647 -3.992 -20.127 1.00 97.00 83 ALA A O 1
ATOM 621 N N . VAL A 1 84 ? 12.019 -2.990 -18.219 1.00 97.00 84 VAL A N 1
ATOM 622 C CA . VAL A 1 84 ? 12.095 -1.620 -18.754 1.00 97.00 84 VAL A CA 1
ATOM 623 C C . VAL A 1 84 ? 13.501 -1.302 -19.273 1.00 97.00 84 VAL A C 1
ATOM 625 O O . VAL A 1 84 ? 13.634 -0.779 -20.375 1.00 97.00 84 VAL A O 1
ATOM 628 N N . MET A 1 85 ? 14.554 -1.640 -18.522 1.00 97.56 85 MET A N 1
ATOM 629 C CA . MET A 1 85 ? 15.939 -1.430 -18.964 1.00 97.56 85 MET A CA 1
ATOM 630 C C . MET A 1 85 ? 16.288 -2.270 -20.195 1.00 97.56 85 MET A C 1
ATOM 632 O O . MET A 1 85 ? 16.967 -1.764 -21.082 1.00 97.56 85 MET A O 1
ATOM 636 N N . GLY A 1 86 ? 15.809 -3.515 -20.274 1.00 96.75 86 GLY A N 1
ATOM 637 C CA . GLY A 1 86 ? 15.988 -4.375 -21.443 1.00 96.75 86 GLY A CA 1
ATOM 638 C C . GLY A 1 86 ? 15.391 -3.752 -22.704 1.00 96.75 86 GLY A C 1
ATOM 639 O O . GLY A 1 86 ? 16.093 -3.623 -23.703 1.00 96.75 86 GLY A O 1
ATOM 640 N N . ILE A 1 87 ? 14.145 -3.277 -22.623 1.00 96.31 87 ILE A N 1
ATOM 641 C CA . ILE A 1 87 ? 13.465 -2.595 -23.737 1.00 96.31 87 ILE A CA 1
ATOM 642 C C . ILE A 1 87 ? 14.239 -1.339 -24.158 1.00 96.31 87 ILE A C 1
ATOM 644 O O . ILE A 1 87 ? 14.492 -1.133 -25.342 1.00 96.31 87 ILE A O 1
ATOM 648 N N . VAL A 1 88 ? 14.660 -0.507 -23.197 1.00 96.44 88 VAL A N 1
ATOM 649 C CA . VAL A 1 88 ? 15.423 0.726 -23.479 1.00 96.44 88 VAL A CA 1
ATOM 650 C C . VAL A 1 88 ? 16.793 0.425 -24.102 1.00 96.44 88 VAL A C 1
ATOM 652 O O . VAL A 1 88 ? 17.267 1.198 -24.931 1.00 96.44 88 VAL A O 1
ATOM 655 N N . ALA A 1 89 ? 17.418 -0.695 -23.739 1.00 96.62 89 ALA A N 1
ATOM 656 C CA . ALA A 1 89 ? 18.681 -1.152 -24.315 1.00 96.62 89 ALA A CA 1
ATOM 657 C C . ALA A 1 89 ? 18.532 -1.819 -25.699 1.00 96.62 89 ALA A C 1
ATOM 659 O O . ALA A 1 89 ? 19.545 -2.154 -26.310 1.00 96.62 89 ALA A O 1
ATOM 660 N N . GLY A 1 90 ? 17.303 -1.993 -26.205 1.00 91.69 90 GLY A N 1
ATOM 661 C CA . GLY A 1 90 ? 17.030 -2.594 -27.513 1.00 91.69 90 GLY A CA 1
ATOM 662 C C . GLY A 1 90 ? 16.875 -4.117 -27.505 1.00 91.69 90 GLY A C 1
ATOM 663 O O . GLY A 1 90 ? 16.940 -4.727 -28.570 1.00 91.69 90 GLY A O 1
ATOM 664 N N . ASN A 1 91 ? 16.668 -4.740 -26.341 1.00 83.50 91 ASN A N 1
ATOM 665 C CA . ASN A 1 91 ? 16.277 -6.148 -26.283 1.00 83.50 91 ASN A CA 1
ATOM 666 C C . ASN A 1 91 ? 14.797 -6.281 -26.668 1.00 83.50 91 ASN A C 1
ATOM 668 O O . ASN A 1 91 ? 13.953 -5.548 -26.146 1.00 83.50 91 ASN A O 1
ATOM 672 N N . GLU A 1 92 ? 14.476 -7.231 -27.545 1.00 73.12 92 GLU A N 1
ATOM 673 C CA . GLU A 1 92 ? 13.085 -7.607 -27.810 1.00 73.12 92 GLU A CA 1
ATOM 674 C C . GLU A 1 92 ? 12.510 -8.323 -26.576 1.00 73.12 92 GLU A C 1
ATOM 676 O O . GLU A 1 92 ? 13.191 -9.142 -25.951 1.00 73.12 92 GLU A O 1
ATOM 681 N N . ALA A 1 93 ? 11.295 -7.928 -26.184 1.00 60.75 93 ALA A N 1
ATOM 682 C CA . ALA A 1 93 ? 10.587 -8.440 -25.011 1.00 60.75 93 ALA A CA 1
ATOM 683 C C . ALA A 1 93 ? 9.923 -9.796 -25.280 1.00 60.75 93 ALA A C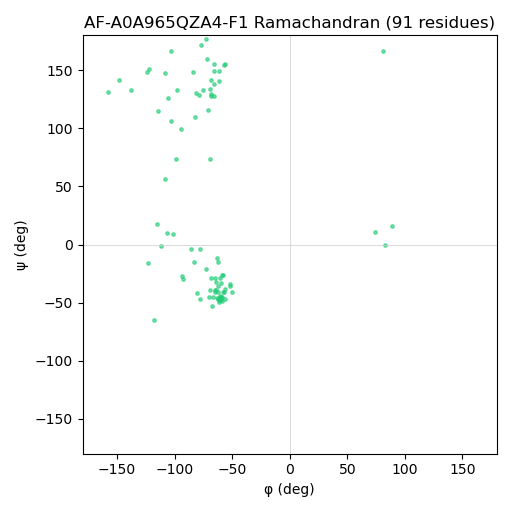 1
ATOM 685 O O . ALA A 1 93 ? 9.396 -9.978 -26.401 1.00 60.75 93 ALA A O 1
#